Protein AF-A0A2E6GSG1-F1 (afdb_monomer_lite)

pLDDT: mean 88.43, std 12.07, range [33.59, 98.69]

Foldseek 3Di:
DDPPPADPDDDPCLQDNPVLVVVLVVLVLVCCVVQVCVPPCPQWAFAADPPPRHPAWDFDDADSNWTWIAHPPPRDIDTGRDGDPVSVVCCCVVRCSNVPRVVVSCVVRVVSCCRRPVVVVVVVVCVVCVVVDPDDDDDDDDD

Radius of gyration: 20.65 Å; chains: 1; bounding box: 52×32×53 Å

Structure (mmCIF, N/CA/C/O backbone):
data_AF-A0A2E6GSG1-F1
#
_entry.id   AF-A0A2E6GSG1-F1
#
loop_
_atom_site.group_PDB
_atom_site.id
_atom_site.type_symbol
_atom_site.label_atom_id
_atom_site.label_alt_id
_atom_site.label_comp_id
_atom_site.label_asym_id
_atom_site.label_entity_id
_atom_site.label_seq_id
_atom_site.pdbx_PDB_ins_code
_atom_site.Cartn_x
_atom_site.Cartn_y
_atom_site.Cartn_z
_atom_site.occupancy
_atom_site.B_iso_or_equiv
_atom_site.auth_seq_id
_atom_site.auth_comp_id
_atom_site.auth_asym_id
_atom_site.auth_atom_id
_atom_site.pdbx_PDB_model_num
ATOM 1 N N . MET A 1 1 ? -27.482 3.617 30.160 1.00 39.47 1 MET A N 1
ATOM 2 C CA . MET A 1 1 ? -26.125 3.547 29.577 1.00 39.47 1 MET A CA 1
ATOM 3 C C . MET A 1 1 ? -25.873 4.849 28.842 1.00 39.47 1 MET A C 1
ATOM 5 O O . MET A 1 1 ? -26.704 5.225 28.022 1.00 39.47 1 MET A O 1
ATOM 9 N N . ALA A 1 2 ? -24.832 5.590 29.222 1.00 33.59 2 ALA A N 1
ATOM 10 C CA . ALA A 1 2 ? -24.527 6.878 28.607 1.00 33.59 2 ALA A CA 1
ATOM 11 C C . ALA A 1 2 ? -24.197 6.656 27.126 1.00 33.59 2 ALA A C 1
ATOM 13 O O . ALA A 1 2 ? -23.320 5.858 26.801 1.00 33.59 2 ALA A O 1
ATOM 14 N N . LYS A 1 3 ? -24.935 7.319 26.232 1.00 37.78 3 LYS A N 1
ATOM 15 C CA . LYS A 1 3 ? -24.595 7.360 24.812 1.00 37.78 3 LYS A CA 1
ATOM 16 C C . LYS A 1 3 ? -23.330 8.202 24.689 1.00 37.78 3 LYS A C 1
ATOM 18 O O . LYS A 1 3 ? -23.412 9.427 24.689 1.00 37.78 3 LYS A O 1
ATOM 23 N N . THR A 1 4 ? -22.169 7.558 24.651 1.00 48.47 4 THR A N 1
ATOM 24 C CA . THR A 1 4 ? -20.923 8.226 24.276 1.00 48.47 4 THR A CA 1
ATOM 25 C C . THR A 1 4 ? -21.139 8.805 22.884 1.00 48.47 4 THR A C 1
ATOM 27 O O . THR A 1 4 ? -21.412 8.057 21.947 1.00 48.47 4 THR A O 1
ATOM 30 N N . GLN A 1 5 ? -21.105 10.132 22.762 1.00 50.84 5 GLN A N 1
ATOM 31 C CA . GLN A 1 5 ? -21.172 10.812 21.473 1.00 50.84 5 GLN A CA 1
ATOM 32 C C . GLN A 1 5 ? -20.021 10.299 20.606 1.00 50.84 5 GLN A C 1
ATOM 34 O O . GLN A 1 5 ? -18.861 10.639 20.827 1.00 50.84 5 GLN A O 1
ATOM 39 N N . GLN A 1 6 ? -20.340 9.427 19.652 1.00 58.59 6 GLN A N 1
ATOM 40 C CA . GLN A 1 6 ? -19.376 8.958 18.672 1.00 58.59 6 GLN A CA 1
ATOM 41 C C . GLN A 1 6 ? -19.078 10.103 17.713 1.00 58.59 6 GLN A C 1
ATOM 43 O O . GLN A 1 6 ? -19.981 10.680 17.106 1.00 58.59 6 GLN A O 1
ATOM 48 N N . LYS A 1 7 ? -17.794 10.437 17.591 1.00 63.38 7 LYS A N 1
ATOM 49 C CA . LYS A 1 7 ? -17.309 11.393 16.605 1.00 63.38 7 LYS A CA 1
ATOM 50 C C . LYS A 1 7 ? -17.662 10.853 15.214 1.00 63.38 7 LYS A C 1
ATOM 52 O O . LYS A 1 7 ? -17.200 9.783 14.833 1.00 63.38 7 LYS A O 1
ATOM 57 N N . THR A 1 8 ? -18.494 11.574 14.466 1.00 67.00 8 THR A N 1
ATOM 58 C CA . THR A 1 8 ? -18.977 11.164 13.132 1.00 67.00 8 THR A CA 1
ATOM 59 C C . THR A 1 8 ? -17.881 11.154 12.068 1.00 67.00 8 THR A C 1
ATOM 61 O O . THR A 1 8 ? -18.050 10.521 11.030 1.00 67.00 8 THR A O 1
ATOM 64 N N . VAL A 1 9 ? -16.756 11.832 12.319 1.00 81.00 9 VAL A N 1
ATOM 65 C CA . VAL A 1 9 ? -15.597 11.877 11.423 1.00 81.00 9 VAL A CA 1
ATOM 66 C C . VAL A 1 9 ? -14.319 11.722 12.241 1.00 81.00 9 VAL A C 1
ATOM 68 O O . VAL A 1 9 ? -13.992 12.581 13.063 1.00 81.00 9 VAL A O 1
ATOM 71 N N . VAL A 1 10 ? -13.597 10.634 11.991 1.00 86.44 10 VAL A N 1
ATOM 72 C CA . VAL A 1 10 ? -12.248 10.393 12.513 1.00 86.44 10 VAL A CA 1
ATOM 73 C C . VAL A 1 10 ? -11.249 10.930 11.499 1.00 86.44 10 VAL A C 1
ATOM 75 O O . VAL A 1 10 ? -11.343 10.621 10.313 1.00 86.44 10 VAL A O 1
ATOM 78 N N . ARG A 1 11 ? -10.313 11.756 11.958 1.00 89.81 11 ARG A N 1
ATOM 79 C CA . ARG A 1 11 ? -9.189 12.269 11.170 1.00 89.81 11 ARG A CA 1
ATOM 80 C C . ARG A 1 11 ? -7.934 11.475 11.502 1.00 89.81 11 ARG A C 1
ATOM 82 O O . ARG A 1 11 ? -7.826 10.917 12.589 1.00 89.81 11 ARG A O 1
ATOM 89 N N . GLU A 1 12 ? -6.958 11.495 10.603 1.00 88.50 12 GLU A N 1
ATOM 90 C CA . GLU A 1 12 ? -5.662 10.850 10.846 1.00 88.50 12 GLU A CA 1
ATOM 91 C C . GLU A 1 12 ? -4.997 11.381 12.128 1.00 88.50 12 GLU A C 1
ATOM 93 O O . GLU A 1 12 ? -4.547 10.596 12.963 1.00 88.50 12 GLU A O 1
ATOM 98 N N . ASN A 1 13 ? -5.108 12.693 12.371 1.00 90.88 13 ASN A N 1
ATOM 99 C CA . ASN A 1 13 ? -4.577 13.350 13.569 1.00 90.88 13 ASN A CA 1
ATOM 100 C C . ASN A 1 13 ? -5.263 12.970 14.887 1.00 90.88 13 ASN A C 1
ATOM 102 O O . ASN A 1 13 ? -4.735 13.265 15.956 1.00 90.88 13 ASN A O 1
ATOM 106 N N . ASP A 1 14 ? -6.405 12.278 14.835 1.00 89.75 14 ASP A N 1
ATOM 107 C CA . ASP A 1 14 ? -7.028 11.690 16.027 1.00 89.75 14 ASP A CA 1
ATOM 108 C C . ASP A 1 14 ? -6.334 10.387 16.464 1.00 89.75 14 ASP A C 1
ATOM 110 O O . ASP A 1 14 ? -6.594 9.870 17.552 1.00 89.75 14 ASP A O 1
ATOM 114 N N . ILE A 1 15 ? -5.476 9.831 15.604 1.00 89.62 15 ILE A N 1
ATOM 115 C CA . ILE A 1 15 ? -4.769 8.569 15.818 1.00 89.62 15 ILE A CA 1
ATOM 116 C C . ILE A 1 15 ? -3.259 8.811 15.879 1.00 89.62 15 ILE A C 1
ATOM 118 O O . ILE A 1 15 ? -2.598 8.221 16.733 1.00 89.62 15 ILE A O 1
ATOM 122 N N . ARG A 1 16 ? -2.713 9.670 15.006 1.00 89.06 16 ARG A N 1
ATOM 123 C CA . ARG A 1 16 ? -1.266 9.901 14.835 1.00 89.06 16 ARG A CA 1
ATOM 124 C C . ARG A 1 16 ? -0.974 11.371 14.609 1.00 89.06 16 ARG A C 1
ATOM 126 O O . ARG A 1 16 ? -1.670 11.999 13.836 1.00 89.06 16 ARG A O 1
ATOM 133 N N . SER A 1 17 ? 0.058 11.920 15.238 1.00 90.19 17 SER A N 1
ATOM 134 C CA . SER A 1 17 ? 0.400 13.334 15.052 1.00 90.19 17 SER A CA 1
ATOM 135 C C . SER A 1 17 ? 0.890 13.642 13.631 1.00 90.19 17 SER A C 1
ATOM 137 O O . SER A 1 17 ? 1.439 12.776 12.949 1.00 90.19 17 SER A O 1
ATOM 139 N N . ASP A 1 18 ? 0.785 14.911 13.225 1.00 92.00 18 ASP A N 1
ATOM 140 C CA . ASP A 1 18 ? 1.397 15.410 11.983 1.00 92.00 18 ASP A CA 1
ATOM 141 C C . ASP A 1 18 ? 2.918 15.180 11.960 1.00 92.00 18 ASP A C 1
ATOM 143 O O . ASP A 1 18 ? 3.498 14.878 10.919 1.00 92.00 18 ASP A O 1
ATOM 147 N N . GLU A 1 19 ? 3.576 15.273 13.121 1.00 90.88 19 GLU A N 1
ATOM 148 C CA . GLU A 1 19 ? 5.006 14.972 13.267 1.00 90.88 19 GLU A CA 1
ATOM 149 C C . GLU A 1 19 ? 5.311 13.510 12.938 1.00 90.88 19 GLU A C 1
ATOM 151 O O . GLU A 1 19 ? 6.274 13.220 12.227 1.00 90.88 19 GLU A O 1
ATOM 156 N N . PHE A 1 20 ? 4.468 12.591 13.419 1.00 88.75 20 PHE A N 1
ATOM 157 C CA . PHE A 1 20 ? 4.584 11.180 13.082 1.00 88.75 20 PHE A CA 1
ATOM 158 C C . PHE A 1 20 ? 4.354 10.961 11.582 1.00 88.75 20 PHE A C 1
ATOM 160 O O . PHE A 1 20 ? 5.108 10.221 10.954 1.00 88.75 20 PHE A O 1
ATOM 167 N N . ALA A 1 21 ? 3.339 11.607 10.998 1.00 88.56 21 ALA A N 1
ATOM 168 C CA . ALA A 1 21 ? 3.044 11.496 9.571 1.00 88.56 21 ALA A CA 1
ATOM 169 C C . ALA A 1 21 ? 4.229 11.960 8.711 1.00 88.56 21 ALA A C 1
ATOM 171 O O . ALA A 1 21 ? 4.623 11.258 7.784 1.00 88.56 21 ALA A O 1
ATOM 172 N N . LYS A 1 22 ? 4.853 13.086 9.073 1.00 92.25 22 LYS A N 1
ATOM 173 C CA . LYS A 1 22 ? 6.054 13.587 8.400 1.00 92.25 22 LYS A CA 1
ATOM 174 C C . LYS A 1 22 ? 7.231 12.619 8.528 1.00 92.25 22 LYS A C 1
ATOM 176 O O . LYS A 1 22 ? 7.866 12.297 7.532 1.00 92.25 22 LYS A O 1
ATOM 181 N N . LEU A 1 23 ? 7.497 12.121 9.737 1.00 91.81 23 LEU A N 1
ATOM 182 C CA . LEU A 1 23 ? 8.562 11.142 9.960 1.00 91.81 23 LEU A CA 1
ATOM 183 C C . LEU A 1 23 ? 8.341 9.883 9.111 1.00 91.81 23 LEU A C 1
ATOM 185 O O . LEU A 1 23 ? 9.276 9.358 8.513 1.00 91.81 23 LEU A O 1
ATOM 189 N N . ALA A 1 24 ? 7.100 9.403 9.050 1.00 91.81 24 ALA A N 1
ATOM 190 C CA . ALA A 1 24 ? 6.732 8.252 8.243 1.00 91.81 24 ALA A CA 1
ATOM 191 C C . ALA A 1 24 ? 6.985 8.489 6.747 1.00 91.81 24 ALA A C 1
ATOM 193 O O . ALA A 1 24 ? 7.514 7.600 6.084 1.00 91.81 24 ALA A O 1
ATOM 194 N N . ASP A 1 25 ? 6.643 9.673 6.242 1.00 93.38 25 ASP A N 1
ATOM 195 C CA . ASP A 1 25 ? 6.866 10.076 4.852 1.00 93.38 25 ASP A CA 1
ATOM 196 C C . ASP A 1 25 ? 8.363 10.134 4.500 1.00 93.38 25 ASP A C 1
ATOM 198 O O . ASP A 1 25 ? 8.790 9.563 3.494 1.00 93.38 25 ASP A O 1
ATOM 202 N N . ASP A 1 26 ? 9.185 10.706 5.387 1.00 94.75 26 ASP A N 1
ATOM 203 C CA . ASP A 1 26 ? 10.641 10.783 5.216 1.00 94.75 26 ASP A CA 1
ATOM 204 C C . ASP A 1 26 ? 11.265 9.380 5.071 1.00 94.75 26 ASP A C 1
ATOM 206 O O . ASP A 1 26 ? 12.029 9.120 4.135 1.00 94.75 26 ASP A O 1
ATOM 210 N N . TYR A 1 27 ? 10.910 8.443 5.961 1.00 95.31 27 TYR A N 1
ATOM 211 C CA . TYR A 1 27 ? 11.380 7.054 5.873 1.00 95.31 27 TYR A CA 1
ATOM 212 C C . TYR A 1 27 ? 10.835 6.334 4.635 1.00 95.31 27 TYR A C 1
ATOM 214 O O . TYR A 1 27 ? 11.566 5.573 4.001 1.00 95.31 27 TYR A O 1
ATOM 222 N N . TYR A 1 28 ? 9.569 6.570 4.275 1.00 95.00 28 TYR A N 1
ATOM 223 C CA . TYR A 1 28 ? 8.954 5.962 3.098 1.00 95.00 28 TYR A CA 1
ATOM 224 C C . TYR A 1 28 ? 9.709 6.350 1.823 1.00 95.00 28 TYR A C 1
ATOM 226 O O . TYR A 1 28 ? 10.121 5.483 1.051 1.00 95.00 28 TYR A O 1
ATOM 234 N N . HIS A 1 29 ? 9.964 7.644 1.631 1.00 95.50 29 HIS A N 1
ATOM 235 C CA . HIS A 1 29 ? 10.695 8.147 0.473 1.00 95.50 29 HIS A CA 1
ATOM 236 C C . HIS A 1 29 ? 12.160 7.716 0.451 1.00 95.50 29 HIS A C 1
ATOM 238 O O . HIS A 1 29 ? 12.696 7.416 -0.623 1.00 95.50 29 HIS A O 1
ATOM 244 N N . LEU A 1 30 ? 12.800 7.641 1.619 1.00 95.12 30 LEU A N 1
ATOM 245 C CA . LEU A 1 30 ? 14.162 7.135 1.728 1.00 95.12 30 LEU A CA 1
ATOM 246 C C . LEU A 1 30 ? 14.255 5.676 1.264 1.00 95.12 30 LEU A C 1
ATOM 248 O O . LEU A 1 30 ? 15.149 5.341 0.487 1.00 95.12 30 LEU A O 1
ATOM 252 N N . ASP A 1 31 ? 13.315 4.825 1.670 1.00 95.75 31 ASP A N 1
ATOM 253 C CA . ASP A 1 31 ? 13.318 3.413 1.286 1.00 95.75 31 ASP A CA 1
ATOM 254 C C . ASP A 1 31 ? 12.866 3.179 -0.152 1.00 95.75 31 ASP A C 1
ATOM 256 O O . ASP A 1 31 ? 13.361 2.257 -0.805 1.00 95.75 31 ASP A O 1
ATOM 260 N N . LEU A 1 32 ? 11.980 4.020 -0.696 1.00 95.25 32 LEU A N 1
ATOM 261 C CA . LEU A 1 32 ? 11.710 3.988 -2.132 1.00 95.25 32 LEU A CA 1
ATOM 262 C C . LEU A 1 32 ? 13.019 4.140 -2.907 1.00 95.25 32 LEU A C 1
ATOM 264 O O . LEU A 1 32 ? 13.310 3.333 -3.787 1.00 95.25 32 LEU A O 1
ATOM 268 N N . LYS A 1 33 ? 13.855 5.109 -2.531 1.00 94.56 33 LYS A N 1
ATOM 269 C CA . LYS A 1 33 ? 15.155 5.319 -3.170 1.00 94.56 33 LYS A CA 1
ATOM 270 C C . LYS A 1 33 ? 16.144 4.182 -2.891 1.00 94.56 33 LYS A C 1
ATOM 272 O O . LYS A 1 33 ? 16.792 3.703 -3.814 1.00 94.56 33 LYS A O 1
ATOM 277 N N . ASN A 1 34 ? 16.283 3.772 -1.634 1.00 94.75 34 ASN A N 1
ATOM 278 C CA . ASN A 1 34 ? 17.393 2.921 -1.194 1.00 94.75 34 ASN A CA 1
ATOM 279 C C . ASN A 1 34 ? 17.103 1.418 -1.251 1.00 94.75 34 ASN A C 1
ATOM 281 O O . ASN A 1 34 ? 18.039 0.623 -1.184 1.00 94.75 34 ASN A O 1
ATOM 285 N N . VAL A 1 35 ? 15.833 1.023 -1.341 1.00 94.50 35 VAL A N 1
ATOM 286 C CA . VAL A 1 35 ? 15.417 -0.385 -1.357 1.00 94.50 35 VAL A CA 1
ATOM 287 C C . VAL A 1 35 ? 14.736 -0.732 -2.671 1.00 94.50 35 VAL A C 1
ATOM 289 O O . VAL A 1 35 ? 15.127 -1.711 -3.303 1.00 94.50 35 VAL A O 1
ATOM 292 N N . ILE A 1 36 ? 13.743 0.055 -3.104 1.00 95.06 36 ILE A N 1
ATOM 293 C CA . ILE A 1 36 ? 12.968 -0.250 -4.318 1.00 95.06 36 ILE A CA 1
ATOM 294 C C . ILE A 1 36 ? 13.717 0.154 -5.592 1.00 95.06 36 ILE A C 1
ATOM 296 O O . ILE A 1 36 ? 13.846 -0.656 -6.511 1.00 95.06 36 ILE A O 1
ATOM 300 N N . PHE A 1 37 ? 14.213 1.389 -5.643 1.00 94.94 37 PHE A N 1
ATOM 301 C CA . PHE A 1 37 ? 14.871 1.982 -6.810 1.00 94.94 37 PHE A CA 1
ATOM 302 C C . PHE A 1 37 ? 16.406 2.018 -6.687 1.00 94.94 37 PHE A C 1
ATOM 304 O O . PHE A 1 37 ? 17.065 2.716 -7.450 1.00 94.94 37 PHE A O 1
ATOM 311 N N . ASP A 1 38 ? 16.992 1.210 -5.796 1.00 91.94 38 ASP A N 1
ATOM 312 C CA . ASP A 1 38 ? 18.447 1.086 -5.558 1.00 91.94 38 ASP A CA 1
ATOM 313 C C . ASP A 1 38 ? 19.273 0.737 -6.813 1.00 91.94 38 ASP A C 1
ATOM 315 O O . ASP A 1 38 ? 20.486 0.945 -6.847 1.00 91.94 38 ASP A O 1
ATOM 319 N N . LYS A 1 39 ? 18.619 0.200 -7.849 1.00 88.56 39 LYS A N 1
ATOM 320 C CA . LYS A 1 39 ? 19.201 -0.140 -9.155 1.00 88.56 39 LYS A CA 1
ATOM 321 C C . LYS A 1 39 ? 18.453 0.492 -10.332 1.00 88.56 39 LYS A C 1
ATOM 323 O O . LYS A 1 39 ? 18.354 -0.132 -11.391 1.00 88.56 39 LYS A O 1
ATOM 328 N N . ASP A 1 40 ? 17.871 1.672 -10.138 1.00 85.19 40 ASP A N 1
ATOM 329 C CA . ASP A 1 40 ? 17.166 2.432 -11.181 1.00 85.19 40 ASP A CA 1
ATOM 330 C C . ASP A 1 40 ? 16.060 1.619 -11.891 1.00 85.19 40 ASP A C 1
ATOM 332 O O . ASP A 1 40 ? 15.879 1.700 -13.103 1.00 85.19 40 ASP A O 1
ATOM 336 N N . GLY A 1 41 ? 15.354 0.754 -11.154 1.00 81.25 41 GLY A N 1
ATOM 337 C CA . GLY A 1 41 ? 14.251 -0.045 -11.700 1.00 81.25 41 GLY A CA 1
ATOM 338 C C . GLY A 1 41 ? 14.656 -1.244 -12.572 1.00 81.25 41 GLY A C 1
ATOM 339 O O . GLY A 1 41 ? 13.783 -1.896 -13.134 1.00 81.25 41 GLY A O 1
ATOM 340 N N . LYS A 1 42 ? 15.945 -1.610 -12.661 1.00 88.94 42 LYS A N 1
ATOM 341 C CA . LYS A 1 42 ? 16.398 -2.793 -13.437 1.00 88.94 42 LYS A CA 1
ATOM 342 C C . LYS A 1 42 ? 15.815 -4.126 -12.956 1.00 88.94 42 LYS A C 1
ATOM 344 O O . LYS A 1 42 ? 15.739 -5.072 -13.730 1.00 88.94 42 LYS A O 1
ATOM 349 N N . ASP A 1 43 ? 15.393 -4.187 -11.695 1.00 93.19 43 ASP A N 1
ATOM 350 C CA . ASP A 1 43 ? 14.778 -5.366 -11.077 1.00 93.19 43 ASP A CA 1
ATOM 351 C C . ASP A 1 43 ? 13.231 -5.308 -11.152 1.00 93.19 43 ASP A C 1
ATOM 353 O O . ASP A 1 43 ? 12.548 -5.837 -10.267 1.00 93.19 43 ASP A O 1
ATOM 357 N N . PHE A 1 44 ? 12.668 -4.606 -12.145 1.00 96.50 44 PHE A N 1
ATOM 358 C CA . PHE A 1 44 ? 11.226 -4.500 -12.381 1.00 96.50 44 PHE A CA 1
ATOM 359 C C . PHE A 1 44 ? 10.803 -5.347 -13.583 1.00 96.50 44 PHE A C 1
ATOM 361 O O . PHE A 1 44 ? 11.550 -5.526 -14.542 1.00 96.50 44 PHE A O 1
ATOM 368 N N . VAL A 1 45 ? 9.572 -5.849 -13.538 1.00 96.75 45 VAL A N 1
ATOM 369 C CA . VAL A 1 45 ? 8.991 -6.716 -14.564 1.00 96.75 45 VAL A CA 1
ATOM 370 C C . VAL A 1 45 ? 7.655 -6.162 -15.039 1.00 96.75 45 VAL A C 1
ATOM 372 O O . VAL A 1 45 ? 6.808 -5.769 -14.232 1.00 96.75 45 VAL A O 1
ATOM 375 N N . ALA A 1 46 ? 7.468 -6.127 -16.357 1.00 97.19 46 ALA A N 1
ATOM 376 C CA . ALA A 1 46 ? 6.155 -5.914 -16.948 1.00 97.19 46 ALA A CA 1
ATOM 377 C C . ALA A 1 46 ? 5.296 -7.162 -16.717 1.00 97.19 46 ALA A C 1
ATOM 379 O O . ALA A 1 46 ? 5.794 -8.286 -16.800 1.00 97.19 46 ALA A O 1
ATOM 380 N N . ILE A 1 47 ? 4.024 -6.950 -16.403 1.00 97.56 47 ILE A N 1
ATOM 381 C CA . ILE A 1 47 ? 3.042 -8.017 -16.223 1.00 97.56 47 ILE A CA 1
ATOM 382 C C . ILE A 1 47 ? 1.757 -7.677 -16.969 1.00 97.56 47 ILE A C 1
ATOM 384 O O . ILE A 1 47 ? 1.418 -6.497 -17.099 1.00 97.56 47 ILE A O 1
ATOM 388 N N . ASP A 1 48 ? 1.045 -8.723 -17.377 1.00 98.38 48 ASP A N 1
ATOM 389 C CA . ASP A 1 48 ? -0.347 -8.642 -17.812 1.00 98.38 48 ASP A CA 1
ATOM 390 C C . ASP A 1 48 ? -1.250 -8.292 -16.621 1.00 98.38 48 ASP A C 1
ATOM 392 O O . ASP A 1 48 ? -0.830 -8.319 -15.456 1.00 98.38 48 ASP A O 1
ATOM 396 N N . CYS A 1 49 ? -2.515 -7.976 -16.898 1.00 98.31 49 CYS A N 1
ATOM 397 C CA . CYS A 1 49 ? -3.480 -7.658 -15.857 1.00 98.31 49 CYS A CA 1
ATOM 398 C C . CYS A 1 49 ? -3.554 -8.792 -14.811 1.00 98.31 49 CYS A C 1
ATOM 400 O O . CYS A 1 49 ? -3.918 -9.918 -15.154 1.00 98.31 49 CYS A O 1
ATOM 402 N N . PRO A 1 50 ? -3.301 -8.523 -13.515 1.00 97.62 50 PRO A N 1
ATOM 403 C CA . PRO A 1 50 ? -3.298 -9.566 -12.489 1.00 97.62 50 PRO A CA 1
ATOM 404 C C . PRO A 1 50 ? -4.697 -10.110 -12.166 1.00 97.62 50 PRO A C 1
ATOM 406 O O . PRO A 1 50 ? -4.806 -11.128 -11.487 1.00 97.62 50 PRO A O 1
ATOM 409 N N . ALA A 1 51 ? -5.758 -9.430 -12.609 1.00 98.06 51 ALA A N 1
ATOM 410 C CA . ALA A 1 51 ? -7.134 -9.845 -12.366 1.00 98.06 51 ALA A CA 1
ATOM 411 C C . ALA A 1 51 ? -7.674 -10.758 -13.475 1.00 98.06 51 ALA A C 1
ATOM 413 O O . ALA A 1 51 ? -8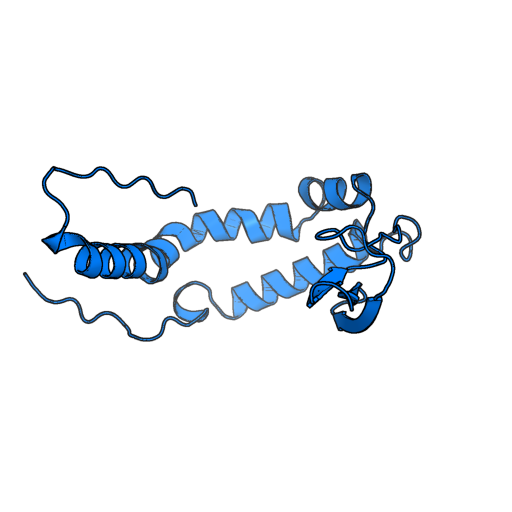.222 -11.815 -13.174 1.00 98.06 51 ALA A O 1
ATOM 414 N N . CYS A 1 52 ? -7.523 -10.367 -14.746 1.00 98.31 52 CYS A N 1
ATOM 415 C CA . CYS A 1 52 ? -8.089 -11.110 -15.877 1.00 98.31 52 CYS A CA 1
ATOM 416 C C . CYS A 1 52 ? -7.051 -11.765 -16.803 1.00 98.31 52 CYS A C 1
ATOM 418 O O . CYS A 1 52 ? -7.441 -12.524 -17.685 1.00 98.31 52 CYS A O 1
ATOM 420 N N . GLY A 1 53 ? -5.755 -11.482 -16.634 1.00 98.19 53 GLY A N 1
ATOM 421 C CA . GLY A 1 53 ? -4.686 -11.959 -17.522 1.00 98.19 53 GLY A CA 1
ATOM 422 C C . GLY A 1 53 ? -4.617 -11.247 -18.878 1.00 98.19 53 GLY A C 1
ATOM 423 O O . GLY A 1 53 ? -3.879 -11.680 -19.753 1.00 98.19 53 GLY A O 1
ATOM 424 N N . GLY A 1 54 ? -5.398 -10.184 -19.076 1.00 97.88 54 GLY A N 1
ATOM 425 C CA . GLY A 1 54 ? -5.413 -9.414 -20.315 1.00 97.88 54 GLY A CA 1
ATOM 426 C C . GLY A 1 54 ? -4.158 -8.562 -20.515 1.00 97.88 54 GLY A C 1
ATOM 427 O O . GLY A 1 54 ? -3.624 -7.997 -19.559 1.00 97.88 54 GLY A O 1
ATOM 428 N N . THR A 1 55 ? -3.730 -8.438 -21.770 1.00 97.88 55 THR A N 1
ATOM 429 C CA . THR A 1 55 ? -2.575 -7.629 -22.197 1.00 97.88 55 THR A CA 1
ATOM 430 C C . THR A 1 55 ? -2.944 -6.185 -22.541 1.00 97.88 55 THR A C 1
ATOM 432 O O . THR A 1 55 ? -2.065 -5.332 -22.636 1.00 97.88 55 THR A O 1
ATOM 435 N N . ASP A 1 56 ? -4.236 -5.907 -22.734 1.00 98.00 56 ASP A N 1
ATOM 436 C CA . ASP A 1 56 ? -4.728 -4.593 -23.146 1.00 98.00 56 ASP A CA 1
ATOM 437 C C . ASP A 1 56 ? -4.902 -3.688 -21.923 1.00 98.00 56 ASP A C 1
ATOM 439 O O . ASP A 1 56 ? -5.739 -3.917 -21.036 1.00 98.00 56 ASP A O 1
ATOM 443 N N . HIS A 1 57 ? -4.033 -2.685 -21.848 1.00 98.12 57 HIS A N 1
ATOM 444 C CA . HIS A 1 57 ? -3.991 -1.720 -20.763 1.00 98.12 57 HIS A CA 1
ATOM 445 C C . HIS A 1 57 ? -3.284 -0.427 -21.186 1.00 98.12 57 HIS A C 1
ATOM 447 O O . HIS A 1 57 ? -2.272 -0.447 -21.899 1.00 98.12 57 HIS A O 1
ATOM 453 N N . GLU A 1 58 ? -3.726 0.693 -20.632 1.00 98.19 58 GLU A N 1
ATOM 454 C CA . GLU A 1 58 ? -3.133 2.009 -20.868 1.00 98.19 58 GLU A CA 1
ATOM 455 C C . GLU A 1 58 ? -2.503 2.592 -19.598 1.00 98.19 58 GLU A C 1
ATOM 457 O O . GLU A 1 58 ? -2.821 2.187 -18.477 1.00 98.19 58 GLU A O 1
ATOM 462 N N . LEU A 1 59 ? -1.567 3.532 -19.760 1.00 98.38 59 LEU A N 1
ATOM 463 C CA . LEU A 1 59 ? -1.016 4.290 -18.637 1.00 98.38 59 LEU A CA 1
ATOM 464 C C . LEU A 1 59 ? -2.110 5.202 -18.071 1.00 98.38 59 LEU A C 1
ATOM 466 O O . LEU A 1 59 ? -2.592 6.089 -18.765 1.00 98.38 59 LEU A O 1
ATOM 470 N N . SER A 1 60 ? -2.452 5.014 -16.799 1.00 98.25 60 SER A N 1
ATOM 471 C CA . SER A 1 60 ? -3.450 5.829 -16.106 1.00 98.25 60 SER A CA 1
ATOM 472 C C . SER A 1 60 ? -2.805 7.005 -15.374 1.00 98.25 60 SER A C 1
ATOM 474 O O . SER A 1 60 ? -3.242 8.145 -15.511 1.00 98.25 60 SER A O 1
ATOM 476 N N . THR A 1 61 ? -1.761 6.740 -14.584 1.00 98.44 61 THR A N 1
ATOM 477 C CA . THR A 1 61 ? -1.068 7.770 -13.801 1.00 98.44 61 THR A CA 1
ATOM 478 C C . THR A 1 61 ? 0.294 7.279 -13.317 1.00 98.44 61 THR A C 1
ATOM 480 O O . THR A 1 61 ? 0.599 6.086 -13.370 1.00 98.44 61 THR A O 1
ATOM 483 N N . GLU A 1 62 ? 1.101 8.196 -12.795 1.00 97.81 62 GLU A N 1
ATOM 484 C CA . GLU A 1 62 ? 2.353 7.890 -12.115 1.00 97.81 62 GLU A CA 1
ATOM 485 C C . GLU A 1 62 ? 2.309 8.399 -10.675 1.00 97.81 62 GLU A C 1
ATOM 487 O O . GLU A 1 62 ? 2.013 9.565 -10.416 1.00 97.81 62 GLU A O 1
ATOM 492 N N . ILE A 1 63 ? 2.617 7.519 -9.721 1.00 95.44 63 ILE A N 1
ATOM 493 C CA . ILE A 1 63 ? 2.673 7.861 -8.296 1.00 95.44 63 ILE A CA 1
ATOM 494 C C . ILE A 1 63 ? 4.002 7.347 -7.759 1.00 95.44 63 ILE A C 1
ATOM 496 O O . ILE A 1 63 ? 4.279 6.154 -7.834 1.00 95.44 63 ILE A O 1
ATOM 500 N N . HIS A 1 64 ? 4.835 8.244 -7.229 1.00 92.75 64 HIS A N 1
ATOM 501 C CA . HIS A 1 64 ? 6.152 7.910 -6.669 1.00 92.75 64 HIS A CA 1
ATOM 502 C C . HIS A 1 64 ? 7.034 7.054 -7.603 1.00 92.75 64 HIS A C 1
ATOM 504 O O . HIS A 1 64 ? 7.672 6.108 -7.153 1.00 92.75 64 HIS A O 1
ATOM 510 N N . GLN A 1 65 ? 7.069 7.398 -8.899 1.00 93.94 65 GLN A N 1
ATOM 511 C CA . GLN A 1 65 ? 7.797 6.684 -9.967 1.00 93.94 65 GLN A CA 1
ATOM 512 C C . GLN A 1 65 ? 7.232 5.300 -10.338 1.00 93.94 65 GLN A C 1
ATOM 514 O O . GLN A 1 65 ? 7.796 4.612 -11.185 1.00 93.94 65 GLN A O 1
ATOM 519 N N . PHE A 1 66 ? 6.106 4.884 -9.754 1.00 96.31 66 PHE A N 1
ATOM 520 C CA . PHE A 1 66 ? 5.374 3.711 -10.219 1.00 96.31 66 PHE A CA 1
ATOM 521 C C . PHE A 1 66 ? 4.367 4.110 -11.292 1.00 96.31 66 PHE A C 1
ATOM 523 O O . PHE A 1 66 ? 3.507 4.961 -11.052 1.00 96.31 66 PHE A O 1
ATOM 530 N N . SER A 1 67 ? 4.434 3.448 -12.443 1.00 97.69 67 SER A N 1
ATOM 531 C CA . SER A 1 67 ? 3.439 3.577 -13.506 1.00 97.69 67 SER A CA 1
ATOM 532 C C . SER A 1 67 ? 2.229 2.695 -13.197 1.00 97.69 67 SER A C 1
ATOM 534 O O . SER A 1 67 ? 2.319 1.463 -13.206 1.00 97.69 67 SER A O 1
ATOM 536 N N . TYR A 1 68 ? 1.091 3.327 -12.926 1.00 98.38 68 TYR A N 1
ATOM 537 C CA . TYR A 1 68 ? -0.195 2.658 -12.771 1.00 98.38 68 TYR A CA 1
ATOM 538 C C . TYR A 1 68 ? -0.872 2.549 -14.133 1.00 98.38 68 TYR A C 1
ATOM 540 O O . TYR A 1 68 ? -1.032 3.542 -14.843 1.00 98.38 68 TYR A O 1
ATOM 548 N N . ARG A 1 69 ? -1.288 1.338 -14.487 1.00 98.56 69 ARG A N 1
ATOM 549 C CA . ARG A 1 69 ? -1.978 1.005 -15.727 1.00 98.56 69 ARG A CA 1
ATOM 550 C C . ARG A 1 69 ? -3.409 0.577 -15.450 1.00 98.56 69 ARG A C 1
ATOM 552 O O . ARG A 1 69 ? -3.653 -0.133 -14.475 1.00 98.56 69 ARG A O 1
ATOM 559 N N . LEU A 1 70 ? -4.333 1.011 -16.297 1.00 98.69 70 LEU A N 1
ATOM 560 C CA . LEU A 1 70 ? -5.737 0.616 -16.252 1.00 98.69 70 LEU A CA 1
ATOM 561 C C . LEU A 1 70 ? -5.985 -0.440 -17.330 1.00 98.69 70 LEU A C 1
ATOM 563 O O . LEU A 1 70 ? -5.673 -0.220 -18.496 1.00 98.69 70 LEU A O 1
ATOM 567 N N . CYS A 1 71 ? -6.499 -1.601 -16.931 1.00 98.69 71 CYS A N 1
ATOM 568 C CA . CYS A 1 71 ? -6.864 -2.662 -17.862 1.00 98.69 71 CYS A CA 1
ATOM 569 C C . CYS A 1 71 ? -8.156 -2.313 -18.603 1.00 98.69 71 CYS A C 1
ATOM 571 O O . CYS A 1 71 ? -9.177 -2.087 -17.962 1.00 98.69 71 CYS A O 1
ATOM 573 N N . GLU A 1 72 ? -8.133 -2.386 -19.932 1.00 98.50 72 GLU A N 1
ATOM 574 C CA . GLU A 1 72 ? -9.284 -2.055 -20.788 1.00 98.50 72 GLU A CA 1
ATOM 575 C C . GLU A 1 72 ? -10.350 -3.168 -20.834 1.00 98.50 72 GLU A C 1
ATOM 577 O O . GLU A 1 72 ? -11.431 -2.987 -21.386 1.00 98.50 72 GLU A O 1
ATOM 582 N N . ILE A 1 73 ? -10.058 -4.338 -20.253 1.00 98.44 73 ILE A N 1
ATOM 583 C CA . ILE A 1 73 ? -10.946 -5.512 -20.268 1.00 98.44 73 ILE A CA 1
ATOM 584 C C . ILE A 1 73 ? -11.786 -5.615 -18.988 1.00 98.44 73 ILE A C 1
ATOM 586 O O . ILE A 1 73 ? -12.924 -6.078 -19.028 1.00 98.44 73 ILE A O 1
ATOM 590 N N . CYS A 1 74 ? -11.216 -5.256 -17.835 1.00 98.25 74 CYS A N 1
ATOM 591 C CA . CYS A 1 74 ? -11.854 -5.472 -16.529 1.00 98.25 74 CYS A CA 1
ATOM 592 C C . CYS A 1 74 ? -11.706 -4.297 -15.555 1.00 98.25 74 CYS A C 1
ATOM 594 O O . CYS A 1 74 ? -11.944 -4.472 -14.360 1.00 98.25 74 CYS A O 1
ATOM 596 N N . ASP A 1 75 ? -11.248 -3.140 -16.040 1.00 98.31 75 ASP A N 1
ATOM 597 C CA . ASP A 1 75 ? -11.081 -1.900 -15.271 1.00 98.31 75 ASP A CA 1
ATOM 598 C C . ASP A 1 75 ? -10.162 -2.025 -14.041 1.00 98.31 75 ASP A C 1
ATOM 600 O O . ASP A 1 75 ? -10.182 -1.203 -13.124 1.00 98.31 75 ASP A O 1
ATOM 604 N N . THR A 1 76 ? -9.317 -3.060 -14.000 1.00 98.44 76 THR A N 1
ATOM 605 C CA . THR A 1 76 ? -8.340 -3.229 -12.921 1.00 98.44 76 THR A CA 1
ATOM 606 C C . THR A 1 76 ? -7.213 -2.216 -13.082 1.00 98.44 76 THR A C 1
ATOM 608 O O . THR A 1 76 ? -6.528 -2.209 -14.104 1.00 98.44 76 THR A O 1
ATOM 611 N N . LEU A 1 77 ? -6.984 -1.407 -12.046 1.00 98.38 77 LEU A N 1
ATOM 612 C CA . LEU A 1 77 ? -5.820 -0.531 -11.917 1.00 98.38 77 LEU A CA 1
ATOM 613 C C . LEU A 1 77 ? -4.672 -1.290 -11.234 1.00 98.38 77 LEU A C 1
ATOM 615 O O . LEU A 1 77 ? -4.844 -1.822 -10.137 1.00 98.38 77 LEU A O 1
ATOM 619 N N . PHE A 1 78 ? -3.494 -1.342 -11.853 1.00 98.31 78 PHE A N 1
ATOM 620 C CA . PHE A 1 78 ? -2.344 -2.092 -11.335 1.00 98.31 78 PHE A CA 1
ATOM 621 C C . PHE A 1 78 ? -1.012 -1.445 -11.719 1.00 98.31 78 PHE A C 1
ATOM 623 O O . PHE A 1 78 ? -0.931 -0.682 -12.671 1.00 98.31 78 PHE A O 1
ATOM 630 N N . VAL A 1 79 ? 0.057 -1.750 -10.985 1.00 97.81 79 VAL A N 1
ATOM 631 C CA . VAL A 1 79 ? 1.404 -1.250 -11.303 1.00 97.81 79 VAL A CA 1
ATOM 632 C C . VAL A 1 79 ? 2.062 -2.153 -12.344 1.00 97.81 79 VAL A C 1
ATOM 634 O O . VAL A 1 79 ? 2.163 -3.364 -12.133 1.00 97.81 79 VAL A O 1
ATOM 637 N N . SER A 1 80 ? 2.538 -1.566 -13.444 1.00 97.31 80 SER A N 1
ATOM 638 C CA . SER A 1 80 ? 3.338 -2.266 -14.454 1.00 97.31 80 SER A CA 1
ATOM 639 C C . SER A 1 80 ? 4.236 -1.276 -15.223 1.00 97.31 80 SER A C 1
ATOM 641 O O . SER A 1 80 ? 3.717 -0.344 -15.851 1.00 97.31 80 SER A O 1
ATOM 643 N N . PRO A 1 81 ? 5.571 -1.463 -15.212 1.00 96.75 81 PRO A N 1
ATOM 644 C CA . PRO A 1 81 ? 6.292 -2.580 -14.601 1.00 96.75 81 PRO A CA 1
ATOM 645 C C . PRO A 1 81 ? 6.318 -2.491 -13.062 1.00 96.75 81 PRO A C 1
ATOM 647 O O . PRO A 1 81 ? 6.336 -1.404 -12.490 1.00 96.75 81 PRO A O 1
ATOM 650 N N . ARG A 1 82 ? 6.298 -3.643 -12.382 1.00 96.12 82 ARG A N 1
ATOM 651 C CA . ARG A 1 82 ? 6.320 -3.758 -10.908 1.00 96.12 82 ARG A CA 1
ATOM 652 C C . ARG A 1 82 ? 7.661 -4.298 -10.409 1.00 96.12 82 ARG A C 1
ATOM 654 O O . ARG A 1 82 ? 8.313 -5.030 -11.153 1.00 96.12 82 ARG A O 1
ATOM 661 N N . PRO A 1 83 ? 8.051 -4.043 -9.147 1.00 95.88 83 PRO A N 1
ATOM 662 C CA . PRO A 1 83 ? 9.183 -4.732 -8.538 1.00 95.88 83 PRO A CA 1
ATOM 663 C C . PRO A 1 83 ? 9.046 -6.258 -8.636 1.00 95.88 83 PRO A C 1
ATOM 665 O O . PRO A 1 83 ? 7.951 -6.814 -8.467 1.00 95.88 83 PRO A O 1
ATOM 668 N N . THR A 1 84 ? 10.168 -6.937 -8.873 1.00 95.56 84 THR A N 1
ATOM 669 C CA . THR A 1 84 ? 10.270 -8.400 -8.754 1.00 95.56 84 THR A CA 1
ATOM 670 C C . THR A 1 84 ? 9.872 -8.886 -7.352 1.00 95.56 84 THR A C 1
ATOM 672 O O . THR A 1 84 ? 9.976 -8.126 -6.381 1.00 95.56 84 THR A O 1
ATOM 675 N N . PRO A 1 85 ? 9.424 -10.147 -7.202 1.00 93.94 85 PRO A N 1
ATOM 676 C CA . PRO A 1 85 ? 9.132 -10.730 -5.892 1.00 93.94 85 PRO A CA 1
ATOM 677 C C . PRO A 1 85 ? 10.292 -10.608 -4.899 1.00 93.94 85 PRO A C 1
ATOM 679 O O . PRO A 1 85 ? 10.065 -10.295 -3.735 1.00 93.94 85 PRO A O 1
ATOM 682 N N . GLU A 1 86 ? 11.533 -10.777 -5.355 1.00 94.06 86 GLU A N 1
ATOM 683 C CA . GLU A 1 86 ? 12.737 -10.648 -4.534 1.00 94.06 86 GLU A CA 1
ATOM 684 C C . GLU A 1 86 ? 12.920 -9.208 -4.043 1.00 94.06 86 GLU A C 1
ATOM 686 O O . GLU A 1 86 ? 13.198 -8.978 -2.865 1.00 94.06 86 GLU A O 1
ATOM 691 N N . LYS A 1 87 ? 12.711 -8.220 -4.925 1.00 93.94 87 LYS A N 1
ATOM 692 C CA . LYS A 1 87 ? 12.758 -6.796 -4.566 1.00 93.94 87 LYS A CA 1
ATOM 693 C C . LYS A 1 87 ? 11.672 -6.436 -3.557 1.00 93.94 87 LYS A C 1
ATOM 695 O O . LYS A 1 87 ? 11.944 -5.746 -2.578 1.00 93.94 87 LYS A O 1
ATOM 700 N N . LEU A 1 88 ? 10.457 -6.935 -3.772 1.00 93.25 88 LEU A N 1
ATOM 701 C CA . LEU A 1 88 ? 9.354 -6.746 -2.839 1.00 93.25 88 LEU A CA 1
ATOM 702 C C . LEU A 1 88 ? 9.628 -7.446 -1.497 1.00 93.25 88 LEU A C 1
ATOM 704 O O . LEU A 1 88 ? 9.300 -6.905 -0.449 1.00 93.25 88 LEU A O 1
ATOM 708 N N . GLY A 1 89 ? 10.281 -8.608 -1.508 1.00 94.25 89 GLY A N 1
ATOM 709 C CA . GLY A 1 89 ? 10.754 -9.284 -0.300 1.00 94.25 89 GLY A CA 1
ATOM 710 C C . GLY A 1 89 ? 11.725 -8.415 0.495 1.00 94.25 89 GLY A C 1
ATOM 711 O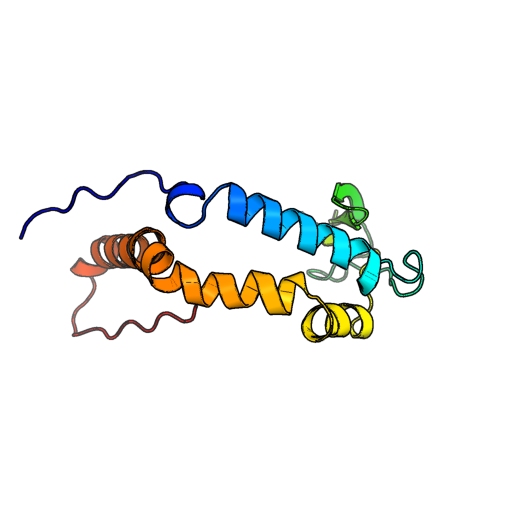 O . GLY A 1 89 ? 11.516 -8.211 1.689 1.00 94.25 89 GLY A O 1
ATOM 712 N N . ARG A 1 90 ? 12.714 -7.815 -0.183 1.00 94.00 90 ARG A N 1
ATOM 713 C CA . ARG A 1 90 ? 13.665 -6.876 0.435 1.00 94.00 90 ARG A CA 1
ATOM 714 C C . ARG A 1 90 ? 12.988 -5.652 1.037 1.00 94.00 90 ARG A C 1
ATOM 716 O O . ARG A 1 90 ? 13.418 -5.185 2.081 1.00 94.00 90 ARG A O 1
ATOM 723 N N . TRP A 1 91 ? 11.899 -5.161 0.446 1.00 93.94 91 TRP A N 1
ATOM 724 C CA . TRP A 1 91 ? 11.096 -4.118 1.087 1.00 93.94 91 TRP A CA 1
ATOM 725 C C . TRP A 1 91 ? 10.578 -4.557 2.457 1.00 93.94 91 TRP A C 1
ATOM 727 O O . TRP A 1 91 ? 10.639 -3.790 3.402 1.00 93.94 91 TRP A O 1
ATOM 737 N N . TYR A 1 92 ? 10.105 -5.789 2.621 1.00 91.44 92 TYR A N 1
ATOM 738 C CA . TYR A 1 92 ? 9.596 -6.226 3.924 1.00 91.44 92 TYR A CA 1
ATOM 739 C C . TYR A 1 92 ? 10.687 -6.588 4.940 1.00 91.44 92 TYR A C 1
ATOM 741 O O . TYR A 1 92 ? 10.391 -6.589 6.136 1.00 91.44 92 TYR A O 1
ATOM 749 N N . THR A 1 93 ? 11.914 -6.885 4.501 1.00 92.88 93 THR A N 1
ATOM 750 C CA . THR A 1 93 ? 13.027 -7.259 5.395 1.00 92.88 93 THR A CA 1
ATOM 751 C C . THR A 1 93 ? 13.974 -6.106 5.714 1.00 92.88 93 THR A C 1
ATOM 753 O O . THR A 1 93 ? 14.411 -5.990 6.856 1.00 92.88 93 THR A O 1
ATOM 756 N N . ASP A 1 94 ? 14.277 -5.259 4.729 1.00 93.94 94 ASP A N 1
ATOM 757 C CA . ASP A 1 94 ? 15.365 -4.275 4.786 1.00 93.94 94 ASP A CA 1
ATOM 758 C C . ASP A 1 94 ? 14.844 -2.836 4.969 1.00 93.94 94 ASP A C 1
ATOM 760 O O . ASP A 1 94 ? 15.619 -1.946 5.309 1.00 93.94 94 ASP A O 1
ATOM 764 N N . SER A 1 95 ? 13.547 -2.586 4.734 1.00 94.88 95 SER A N 1
ATOM 765 C CA . SER A 1 95 ? 12.945 -1.252 4.857 1.00 94.88 95 SER A CA 1
ATOM 766 C C . SER A 1 95 ? 12.900 -0.790 6.308 1.00 94.88 95 SER A C 1
ATOM 768 O O . SER A 1 95 ? 12.254 -1.389 7.176 1.00 94.88 95 SER A O 1
ATOM 770 N N . GLU A 1 96 ? 13.513 0.359 6.545 1.00 93.75 96 GLU A N 1
ATOM 771 C CA . GLU A 1 96 ? 13.448 1.082 7.804 1.00 93.75 96 GLU A CA 1
ATOM 772 C C . GLU A 1 96 ? 12.041 1.639 8.053 1.00 93.75 96 GLU A C 1
ATOM 774 O O . GLU A 1 96 ? 11.546 1.589 9.177 1.00 93.75 96 GLU A O 1
ATOM 779 N N . TYR A 1 97 ? 11.339 2.086 7.011 1.00 94.56 97 TYR A N 1
ATOM 780 C CA . TYR A 1 97 ? 9.923 2.428 7.073 1.00 94.56 97 TYR A CA 1
ATOM 781 C C . TYR A 1 97 ? 9.092 1.247 7.581 1.00 94.56 97 TYR A C 1
ATOM 783 O O . TYR A 1 97 ? 8.306 1.398 8.515 1.00 94.56 97 TYR A O 1
ATOM 791 N N . VAL A 1 98 ? 9.259 0.046 7.023 1.00 91.12 98 VAL A N 1
ATOM 792 C CA . VAL A 1 98 ? 8.508 -1.128 7.483 1.00 91.12 98 VAL A CA 1
ATOM 793 C C . VAL A 1 98 ? 8.898 -1.485 8.919 1.00 91.12 98 VAL A C 1
ATOM 795 O O . VAL A 1 98 ? 8.018 -1.582 9.780 1.00 91.12 98 VAL A O 1
ATOM 798 N N . GLY A 1 99 ? 10.195 -1.646 9.190 1.00 87.69 99 GLY A N 1
ATOM 799 C CA . GLY A 1 99 ? 10.706 -2.113 10.478 1.00 87.69 99 GLY A CA 1
ATOM 800 C C . GLY A 1 99 ? 10.493 -1.127 11.627 1.00 87.69 99 GLY A C 1
ATOM 801 O O . GLY A 1 99 ? 10.047 -1.517 12.707 1.00 87.69 99 GLY A O 1
ATOM 802 N N . LYS A 1 100 ? 10.783 0.157 11.403 1.00 84.31 100 LYS A N 1
ATOM 803 C CA . LYS A 1 100 ? 10.749 1.199 12.438 1.00 84.31 100 LYS A CA 1
ATOM 804 C C . LYS A 1 100 ? 9.459 1.991 12.434 1.00 84.31 100 LYS A C 1
ATOM 806 O O . LYS A 1 100 ? 8.955 2.282 13.502 1.00 84.31 100 LYS A O 1
ATOM 811 N N . ILE A 1 101 ? 8.883 2.324 11.284 1.00 88.81 101 ILE A N 1
ATOM 812 C CA . ILE A 1 101 ? 7.688 3.177 11.261 1.00 88.81 101 ILE A CA 1
ATOM 813 C C . ILE A 1 101 ? 6.416 2.337 11.322 1.00 88.81 101 ILE A C 1
ATOM 815 O O . ILE A 1 101 ? 5.632 2.470 12.260 1.00 88.81 101 ILE A O 1
ATOM 819 N N . ARG A 1 102 ? 6.191 1.447 10.352 1.00 84.12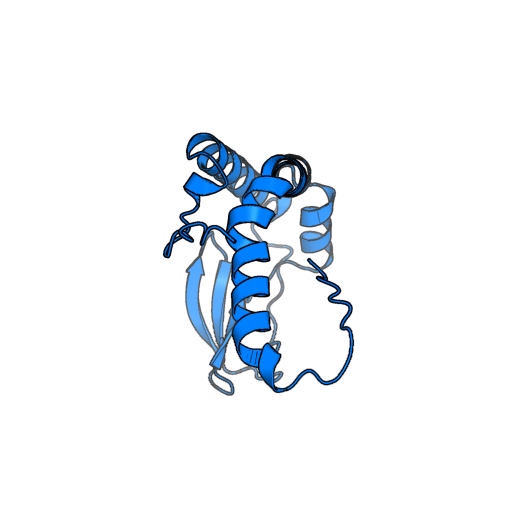 102 ARG A N 1
ATOM 820 C CA . ARG A 1 102 ? 4.913 0.742 10.184 1.00 84.12 102 ARG A CA 1
ATOM 821 C C . ARG A 1 102 ? 4.572 -0.141 11.383 1.00 84.12 102 ARG A C 1
ATOM 823 O O . ARG A 1 102 ? 3.448 -0.075 11.879 1.00 84.12 102 ARG A O 1
ATOM 830 N N . PHE A 1 103 ? 5.509 -0.957 11.862 1.00 82.19 103 PHE A N 1
ATOM 831 C CA . PHE A 1 103 ? 5.231 -1.852 12.990 1.00 82.19 103 PHE A CA 1
ATOM 832 C C . PHE A 1 103 ? 5.173 -1.126 14.338 1.00 82.19 103 PHE A C 1
ATOM 834 O O . PHE A 1 103 ? 4.279 -1.423 15.133 1.00 82.19 103 PHE A O 1
ATOM 841 N N . GLN A 1 104 ? 6.046 -0.141 14.583 1.00 80.19 104 GLN A N 1
ATOM 842 C CA . GLN A 1 104 ? 5.974 0.650 15.820 1.00 80.19 104 GLN A CA 1
ATOM 843 C C . GLN A 1 104 ? 4.668 1.436 15.887 1.00 80.19 104 GLN A C 1
ATOM 845 O O . GLN A 1 104 ? 4.012 1.426 16.921 1.00 80.19 104 GLN A O 1
ATOM 850 N N . ASN A 1 105 ? 4.228 2.012 14.768 1.00 78.94 105 ASN A N 1
ATOM 851 C CA . ASN A 1 105 ? 2.943 2.689 14.654 1.00 78.94 105 ASN A CA 1
ATOM 852 C C . ASN A 1 105 ? 1.771 1.795 15.066 1.00 78.94 105 ASN A C 1
ATOM 854 O O . ASN A 1 105 ? 0.946 2.189 15.891 1.00 78.94 105 ASN A O 1
ATOM 858 N N . LEU A 1 106 ? 1.692 0.588 14.494 1.00 76.44 106 LEU A N 1
ATOM 859 C CA . LEU A 1 106 ? 0.600 -0.339 14.787 1.00 76.44 106 LEU A CA 1
ATOM 860 C C . LEU A 1 106 ? 0.531 -0.681 16.278 1.00 76.44 106 LEU A C 1
ATOM 862 O O . LEU A 1 106 ? -0.572 -0.808 16.809 1.00 76.44 106 LEU A O 1
ATOM 866 N N . ALA A 1 107 ? 1.686 -0.808 16.933 1.00 83.31 107 ALA A N 1
ATOM 867 C CA . ALA A 1 107 ? 1.773 -1.085 18.359 1.00 83.31 107 ALA A CA 1
ATOM 868 C C . ALA A 1 107 ? 1.437 0.149 19.215 1.00 83.31 107 ALA A C 1
ATOM 870 O O . ALA A 1 107 ? 0.583 0.065 20.095 1.00 83.31 107 ALA A O 1
ATOM 871 N N . GLN A 1 108 ? 2.068 1.293 18.938 1.00 87.31 108 GLN A N 1
ATOM 872 C CA . GLN A 1 108 ? 1.940 2.532 19.715 1.00 87.31 108 GLN A CA 1
ATOM 873 C C . GLN A 1 108 ? 0.538 3.134 19.645 1.00 87.31 108 GLN A C 1
ATOM 875 O O . GLN A 1 108 ? 0.056 3.674 20.636 1.00 87.31 108 GLN A O 1
ATOM 880 N N . HIS A 1 109 ? -0.124 3.023 18.491 1.00 87.69 109 HIS A N 1
ATOM 881 C CA . HIS A 1 109 ? -1.430 3.637 18.254 1.00 87.69 109 HIS A CA 1
ATOM 882 C C . HIS A 1 109 ? -2.588 2.638 18.292 1.00 87.69 109 HIS A C 1
ATOM 884 O O . HIS A 1 109 ? -3.686 2.932 17.810 1.00 87.69 109 HIS A O 1
ATOM 890 N N . ARG A 1 110 ? -2.357 1.427 18.817 1.00 88.56 110 ARG A N 1
ATOM 891 C CA . ARG A 1 110 ? -3.366 0.362 18.853 1.00 88.56 110 ARG A CA 1
ATOM 892 C C . ARG A 1 110 ? -4.649 0.828 19.533 1.00 88.56 110 ARG A C 1
ATOM 894 O O . ARG A 1 110 ? -5.722 0.633 18.969 1.00 88.56 110 ARG A O 1
ATOM 901 N N . ASP A 1 111 ? -4.538 1.462 20.694 1.00 90.62 111 ASP A N 1
ATOM 902 C CA . ASP A 1 111 ? -5.697 1.853 21.497 1.00 90.62 111 ASP A CA 1
ATOM 903 C C . ASP A 1 111 ? -6.478 2.993 20.837 1.00 90.62 111 ASP A C 1
ATOM 905 O O . ASP A 1 111 ? -7.704 2.916 20.744 1.00 90.62 111 ASP A O 1
ATOM 909 N N . GLN A 1 112 ? -5.794 4.002 20.276 1.00 91.25 112 GLN A N 1
ATOM 910 C CA . GLN A 1 112 ? -6.456 5.065 19.512 1.00 91.25 112 GLN A CA 1
ATOM 911 C C . GLN A 1 112 ? -7.143 4.506 18.261 1.00 91.25 112 GLN A C 1
ATOM 913 O O . GLN A 1 112 ? -8.278 4.883 17.966 1.00 91.25 112 GLN A O 1
ATOM 918 N N . ARG A 1 113 ? -6.500 3.584 17.528 1.00 88.94 113 ARG A N 1
ATOM 919 C CA . ARG A 1 113 ? -7.121 2.901 16.380 1.00 88.94 113 ARG A CA 1
ATOM 920 C C . ARG A 1 113 ? -8.328 2.081 16.815 1.00 88.94 113 ARG A C 1
ATOM 922 O O . ARG A 1 113 ? -9.352 2.103 16.139 1.00 88.94 113 ARG A O 1
ATOM 929 N N . TYR A 1 114 ? -8.232 1.367 17.930 1.00 88.62 114 TYR A N 1
ATOM 930 C CA . TYR A 1 114 ? -9.322 0.533 18.414 1.00 88.62 114 TYR A CA 1
ATOM 931 C C . TYR A 1 114 ? -10.524 1.384 18.836 1.00 88.62 114 TYR A C 1
ATOM 933 O O . TYR A 1 114 ? -11.645 1.121 18.406 1.00 88.62 114 TYR A O 1
ATOM 941 N N . ALA A 1 115 ? -10.284 2.456 19.591 1.00 90.81 115 ALA A N 1
ATOM 942 C CA . ALA A 1 115 ? -11.316 3.383 20.039 1.00 90.81 115 ALA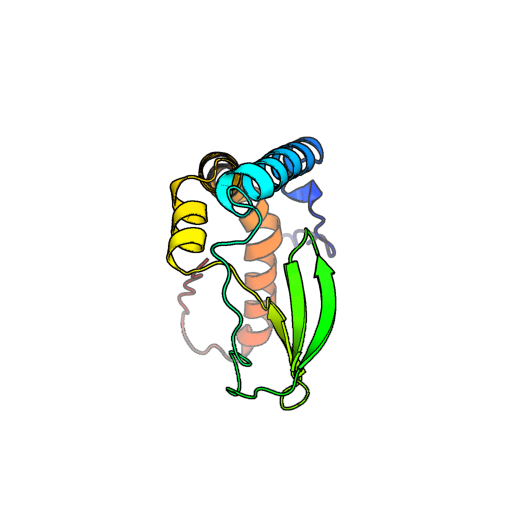 A CA 1
ATOM 943 C C . ALA A 1 115 ? -11.992 4.135 18.884 1.00 90.81 115 ALA A C 1
ATOM 945 O O . ALA A 1 115 ? -13.214 4.275 18.881 1.00 90.81 115 ALA A O 1
ATOM 946 N N . ASN A 1 116 ? -11.213 4.603 17.904 1.00 89.88 116 ASN A N 1
ATOM 947 C CA . ASN A 1 116 ? -11.720 5.483 16.852 1.00 89.88 116 ASN A CA 1
ATOM 948 C C . ASN A 1 116 ? -12.134 4.742 15.570 1.00 89.88 116 ASN A C 1
ATOM 950 O O . ASN A 1 116 ? -13.031 5.199 14.873 1.00 89.88 116 ASN A O 1
ATOM 954 N N . ILE A 1 117 ? -11.528 3.600 15.234 1.00 87.88 117 ILE A N 1
ATOM 955 C CA . ILE A 1 117 ? -11.826 2.857 13.996 1.00 87.88 117 ILE A CA 1
ATOM 956 C C . ILE A 1 117 ? -12.598 1.574 14.296 1.00 87.88 117 ILE A C 1
ATOM 958 O O . ILE A 1 117 ? -13.663 1.350 13.720 1.00 87.88 117 ILE A O 1
ATOM 962 N N . VAL A 1 118 ? -12.064 0.718 15.167 1.00 88.56 118 VAL A N 1
ATOM 963 C CA . VAL A 1 118 ? -12.566 -0.658 15.322 1.00 88.56 118 VAL A CA 1
ATOM 964 C C . VAL A 1 118 ? -13.896 -0.680 16.072 1.00 88.56 118 VAL A C 1
ATOM 966 O O . VAL A 1 118 ? -14.888 -1.188 15.550 1.00 88.56 118 VAL A O 1
ATOM 969 N N . LEU A 1 119 ? -13.960 -0.069 17.258 1.00 88.06 119 LEU A N 1
ATOM 970 C CA . LEU A 1 119 ? -15.170 -0.046 18.079 1.00 88.06 119 LEU A CA 1
ATOM 971 C C . LEU A 1 119 ? -16.372 0.583 17.359 1.00 88.06 119 LEU A C 1
ATOM 973 O O . LEU A 1 119 ? -17.434 -0.035 17.379 1.00 88.06 119 LEU A O 1
ATOM 977 N N . PRO A 1 120 ? -16.259 1.733 16.663 1.00 88.31 120 PRO A N 1
ATOM 978 C CA . PRO A 1 120 ? -17.395 2.295 15.937 1.00 88.31 120 PRO A CA 1
ATOM 979 C C . PRO A 1 120 ? -17.898 1.399 14.806 1.00 88.31 120 PRO A C 1
ATOM 981 O O . PRO A 1 120 ? -19.108 1.301 14.597 1.00 88.31 120 PRO A O 1
ATOM 984 N N . ARG A 1 121 ? -16.997 0.694 14.111 1.00 87.94 121 ARG A N 1
ATOM 985 C CA . ARG A 1 121 ? -17.375 -0.277 13.074 1.00 87.94 121 ARG A CA 1
ATOM 986 C C . ARG A 1 121 ? -18.104 -1.477 13.668 1.00 87.94 121 ARG A C 1
ATOM 988 O O . ARG A 1 121 ? -19.146 -1.854 13.139 1.00 87.94 121 ARG A O 1
ATOM 995 N N . ILE A 1 122 ? -17.606 -2.029 14.777 1.00 87.56 122 ILE A N 1
ATOM 996 C CA . ILE A 1 122 ? -18.260 -3.137 15.488 1.00 87.56 122 ILE A CA 1
ATOM 997 C C . ILE A 1 122 ? -19.635 -2.703 16.001 1.00 87.56 122 ILE A C 1
ATOM 999 O O . ILE A 1 122 ? -20.609 -3.415 15.775 1.00 87.56 122 ILE A O 1
ATOM 1003 N N . SER A 1 123 ? -19.742 -1.531 16.633 1.00 87.38 123 SER A N 1
ATOM 1004 C CA . SER A 1 123 ? -21.025 -1.004 17.109 1.00 87.38 123 SER A CA 1
ATOM 1005 C C . SER A 1 123 ? -22.018 -0.826 15.961 1.00 87.38 123 SER A C 1
ATOM 1007 O O . SER A 1 123 ? -23.135 -1.323 16.049 1.00 87.38 123 SER A O 1
ATOM 1009 N N . SER A 1 124 ? -21.602 -0.200 14.852 1.00 87.75 124 SER A N 1
ATOM 1010 C CA . SER A 1 124 ? -22.469 -0.008 13.681 1.00 87.75 124 SER A CA 1
ATOM 1011 C C . SER A 1 124 ? -22.889 -1.334 13.041 1.00 87.75 124 SER A C 1
ATOM 1013 O O . SER A 1 124 ? -24.029 -1.481 12.599 1.00 87.75 124 SER A O 1
ATOM 1015 N N . PHE A 1 125 ? -21.986 -2.316 12.994 1.00 86.69 125 PHE A N 1
ATOM 1016 C CA . PHE A 1 125 ? -22.306 -3.663 12.535 1.00 86.69 125 PHE A CA 1
ATOM 1017 C C . PHE A 1 125 ? -23.350 -4.314 13.447 1.00 86.69 125 PHE A C 1
ATOM 1019 O O . PHE A 1 125 ? -24.402 -4.731 12.964 1.00 86.69 125 PHE A O 1
ATOM 1026 N N . LEU A 1 126 ? -23.100 -4.339 14.758 1.00 85.94 126 LEU A N 1
ATOM 1027 C CA . LEU A 1 126 ? -23.990 -4.935 15.751 1.00 85.94 126 LEU A CA 1
ATOM 1028 C C . LEU A 1 126 ? -25.377 -4.298 15.746 1.00 85.94 126 LEU A C 1
ATOM 1030 O O . LEU A 1 126 ? -26.359 -5.029 15.789 1.00 85.94 126 LEU A O 1
ATOM 1034 N N . GLU A 1 127 ? -25.483 -2.974 15.633 1.00 88.31 127 GLU A N 1
ATOM 1035 C CA . GLU A 1 127 ? -26.774 -2.288 15.502 1.00 88.31 127 GLU A CA 1
ATOM 1036 C C . GLU A 1 127 ? -27.583 -2.836 14.320 1.00 88.31 127 GLU A C 1
ATOM 1038 O O . GLU A 1 127 ? -28.759 -3.165 14.483 1.00 88.31 127 GLU A O 1
ATOM 1043 N N . LYS A 1 128 ? -26.938 -3.019 13.160 1.00 86.75 128 LYS A N 1
ATOM 1044 C CA . LYS A 1 128 ? -27.580 -3.519 11.934 1.00 86.75 128 LYS A CA 1
ATOM 1045 C C . LYS A 1 128 ? -27.997 -4.981 12.022 1.00 86.75 128 LYS A C 1
ATOM 1047 O O . LYS A 1 128 ? -29.012 -5.348 11.438 1.00 86.75 128 LYS A O 1
ATOM 1052 N N . VAL A 1 129 ? -27.221 -5.816 12.713 1.00 85.94 129 VAL A N 1
ATOM 1053 C CA . VAL A 1 129 ? -27.492 -7.259 12.776 1.00 85.94 129 VAL A CA 1
ATO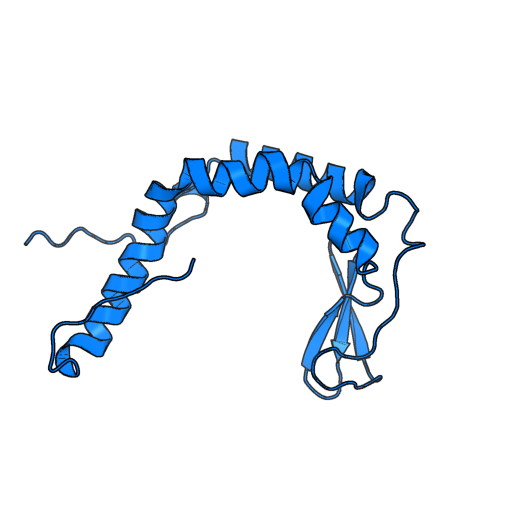M 1054 C C . VAL A 1 129 ? -28.265 -7.680 14.026 1.00 85.94 129 VAL A C 1
ATOM 1056 O O . VAL A 1 129 ? -28.802 -8.781 14.044 1.00 85.94 129 VAL A O 1
ATOM 1059 N N . SER A 1 130 ? -28.359 -6.827 15.055 1.00 79.94 130 SER A N 1
ATOM 1060 C CA . SER A 1 130 ? -28.878 -7.158 16.398 1.00 79.94 130 SER A CA 1
ATOM 1061 C C . SER A 1 130 ? -30.237 -7.861 16.400 1.00 79.94 130 SER A C 1
ATOM 1063 O O . SER A 1 130 ? -30.431 -8.812 17.152 1.00 79.94 130 SER A O 1
ATOM 1065 N N . SER A 1 131 ? -31.156 -7.448 15.527 1.00 77.69 131 SER A N 1
ATOM 1066 C CA . SER A 1 131 ? -32.497 -8.031 15.397 1.00 77.69 131 SER A CA 1
ATOM 1067 C C . SER A 1 131 ? -32.521 -9.426 14.760 1.00 77.69 131 SER A C 1
ATOM 1069 O O . SER A 1 131 ? -33.514 -10.134 14.886 1.00 77.69 131 SER A O 1
ATOM 1071 N N . SER A 1 132 ? -31.448 -9.823 14.073 1.00 79.12 132 SER A N 1
ATOM 1072 C CA . SER A 1 132 ? -31.321 -11.103 13.358 1.00 79.12 132 SER A CA 1
ATOM 1073 C C . SER A 1 132 ? -30.493 -12.138 14.126 1.00 79.12 132 SER A C 1
ATOM 1075 O O . SER A 1 132 ? -30.264 -13.251 13.646 1.00 79.12 132 SER A O 1
ATOM 1077 N N . LEU A 1 133 ? -30.002 -11.778 15.312 1.00 79.12 133 LEU A N 1
ATOM 1078 C CA . LEU A 1 133 ? -29.066 -12.585 16.077 1.00 79.12 133 LEU A CA 1
ATOM 1079 C C . LEU A 1 133 ? -29.795 -13.349 17.184 1.00 79.12 133 LEU A C 1
ATOM 1081 O O . LEU A 1 133 ? -30.092 -12.824 18.250 1.00 79.12 133 LEU A O 1
ATOM 1085 N N . ASN A 1 134 ? -30.054 -14.631 16.925 1.00 72.69 134 ASN A N 1
ATOM 1086 C CA . ASN A 1 134 ? -30.848 -15.499 17.804 1.00 72.69 134 ASN A CA 1
ATOM 1087 C C . ASN A 1 134 ? -30.022 -16.230 18.886 1.00 72.69 134 ASN A C 1
ATOM 1089 O O . ASN A 1 134 ? -30.562 -17.064 19.612 1.00 72.69 134 ASN A O 1
ATOM 1093 N N . LYS A 1 135 ? -28.704 -15.995 18.968 1.00 70.31 135 LYS A N 1
ATOM 1094 C CA . LYS A 1 135 ? -27.767 -16.670 19.891 1.00 70.31 135 LYS A CA 1
ATOM 1095 C C . LYS A 1 135 ? -26.679 -15.705 20.364 1.00 70.31 135 LYS A C 1
ATOM 1097 O O . LYS A 1 135 ? -26.453 -14.681 19.726 1.00 70.31 135 LYS A O 1
ATOM 1102 N N . SER A 1 136 ? -25.966 -16.058 21.441 1.00 73.69 136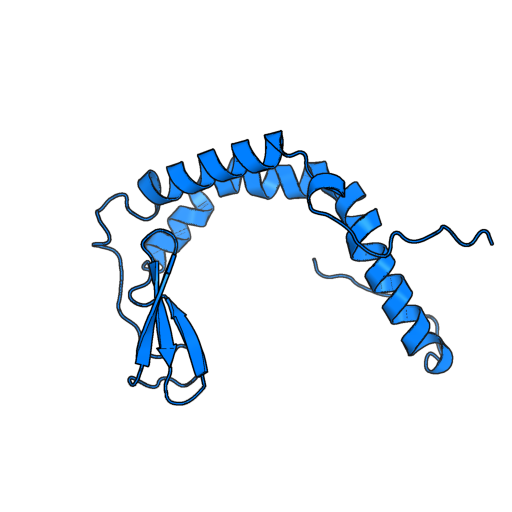 SER A N 1
ATOM 1103 C CA . SER A 1 136 ? -24.723 -15.369 21.812 1.00 73.69 136 SER A CA 1
ATOM 1104 C C . SER A 1 136 ? -23.709 -15.469 20.672 1.00 73.69 136 SER A C 1
ATOM 1106 O O . SER A 1 136 ? -23.482 -16.562 20.150 1.00 73.69 136 SER A O 1
ATOM 1108 N N . ILE A 1 137 ? -23.085 -14.354 20.311 1.00 75.38 137 ILE A N 1
ATOM 1109 C CA . ILE A 1 137 ? -22.140 -14.280 19.194 1.00 75.38 137 ILE A CA 1
ATOM 1110 C C . ILE A 1 137 ? -20.765 -14.005 19.763 1.00 75.38 137 ILE A C 1
ATOM 1112 O O . ILE A 1 137 ? -20.601 -13.132 20.616 1.00 75.38 137 ILE A O 1
ATOM 1116 N N . THR A 1 138 ? -19.776 -14.707 19.234 1.00 79.44 138 THR A N 1
ATOM 1117 C CA . THR A 1 138 ? -18.372 -14.358 19.404 1.00 79.44 138 THR A CA 1
ATOM 1118 C C . THR A 1 138 ? -17.912 -13.661 18.131 1.00 79.44 138 THR A C 1
ATOM 1120 O O . THR A 1 138 ? -18.052 -14.217 17.044 1.00 79.44 138 THR A O 1
ATOM 1123 N N . ILE A 1 139 ? -17.387 -12.443 18.257 1.00 76.00 139 ILE A N 1
ATOM 1124 C CA . ILE A 1 139 ? -16.807 -11.697 17.136 1.00 76.00 139 ILE A CA 1
ATOM 1125 C C . ILE A 1 139 ? -15.292 -11.861 17.201 1.00 76.00 139 ILE A C 1
ATOM 1127 O O . ILE A 1 139 ? -14.682 -11.534 18.218 1.00 76.00 139 ILE A O 1
ATOM 1131 N N . LEU A 1 140 ? -14.703 -12.362 16.116 1.00 82.25 140 LEU A N 1
ATOM 1132 C CA . LEU A 1 140 ? -13.260 -12.382 15.907 1.00 82.25 140 LEU A CA 1
ATOM 1133 C C . LEU A 1 140 ? -12.914 -11.344 14.840 1.00 82.25 140 LEU A C 1
ATOM 1135 O O . LEU A 1 140 ? -13.289 -11.499 13.681 1.00 82.25 140 LEU A O 1
ATOM 1139 N N . ASP A 1 141 ? -12.205 -10.299 15.248 1.00 75.69 141 ASP A N 1
ATOM 1140 C CA . ASP A 1 141 ? -11.623 -9.315 14.341 1.00 75.69 141 ASP A CA 1
ATOM 1141 C C . ASP A 1 141 ? -10.233 -9.796 13.905 1.00 75.69 141 ASP A C 1
ATOM 1143 O O . ASP A 1 141 ? -9.372 -10.052 14.750 1.00 75.69 141 ASP A O 1
ATOM 1147 N N . ILE A 1 142 ? -10.024 -9.958 12.596 1.00 77.38 142 ILE A N 1
ATOM 1148 C CA . ILE A 1 142 ? -8.734 -10.361 12.018 1.00 77.38 142 ILE A CA 1
ATOM 1149 C C . ILE A 1 142 ? -8.105 -9.139 11.339 1.00 77.38 142 ILE A C 1
ATOM 1151 O O . ILE A 1 142 ? -7.964 -9.119 10.121 1.00 77.38 142 ILE A O 1
ATOM 1155 N N . GLY A 1 143 ? -7.719 -8.152 12.159 1.00 58.16 143 GLY A N 1
ATOM 1156 C CA . GLY A 1 143 ? -6.754 -7.095 11.813 1.00 58.16 143 GLY A CA 1
ATOM 1157 C C . GLY A 1 143 ? -7.244 -5.954 10.928 1.00 58.16 143 GLY A C 1
ATOM 1158 O O . GLY A 1 143 ? -7.563 -6.205 9.750 1.00 58.16 143 GLY A O 1
#

Sequence (143 aa):
MAKTQQKTVVRENDIRSDEFAKLADDYYHLDLKNVIFDKDGKDFVAIDCPACGGTDHELSTEIHQFSYRLCEICDTLFVSPRPTPEKLGRWYTDSEYVGKIRFQNLAQHRDQRYANIVLPRISSFLEKVSSSLNKSITILDIG

Secondary structure (DSSP, 8-state):
-------S---GGGTS-HHHHHHHHHHHHHHIIIIISTTTTTTEE----TTT----EEEEEEETTEEEEEETTT--EEESSEE-HHHHHHHHHH-HIIIIIIHHHHHHTHHHHIIIIIHHHHHHHHHHHGGG--S--------